Protein AF-A0A1Y1LT96-F1 (afdb_monomer_lite)

Structure (mmCIF, N/CA/C/O backbone):
data_AF-A0A1Y1LT96-F1
#
_entry.id   AF-A0A1Y1LT96-F1
#
loop_
_atom_site.group_PDB
_atom_site.id
_atom_site.type_symbol
_atom_site.label_atom_id
_atom_site.label_alt_id
_atom_site.label_comp_id
_atom_site.label_asym_id
_atom_site.label_entity_id
_atom_site.label_seq_id
_atom_site.pdbx_PDB_ins_code
_atom_site.Cartn_x
_atom_site.Cartn_y
_atom_site.Cartn_z
_atom_site.occupancy
_atom_site.B_iso_or_equiv
_atom_site.auth_seq_id
_atom_site.auth_comp_id
_atom_site.auth_asym_id
_atom_site.auth_atom_id
_atom_site.pdbx_PDB_model_num
ATOM 1 N N . MET A 1 1 ? 6.909 -7.037 -4.715 1.00 92.12 1 MET A N 1
ATOM 2 C CA . MET A 1 1 ? 6.046 -6.407 -5.731 1.00 92.12 1 MET A CA 1
ATOM 3 C C . MET A 1 1 ? 6.917 -6.080 -6.925 1.00 92.12 1 MET A C 1
ATOM 5 O O . MET A 1 1 ? 7.951 -5.450 -6.741 1.00 92.12 1 MET A O 1
ATOM 9 N N . LEU A 1 2 ? 6.537 -6.559 -8.103 1.00 93.38 2 LEU A N 1
ATOM 10 C CA . LEU A 1 2 ? 7.219 -6.271 -9.362 1.00 93.38 2 LEU A CA 1
ATOM 11 C C . LEU A 1 2 ? 6.302 -5.381 -10.192 1.00 93.38 2 LEU A C 1
ATOM 13 O O . LEU A 1 2 ? 5.102 -5.652 -10.243 1.00 93.38 2 LEU A O 1
ATOM 17 N N . LEU A 1 3 ? 6.853 -4.335 -10.798 1.00 91.12 3 LEU A N 1
ATOM 18 C CA . LEU A 1 3 ? 6.136 -3.496 -11.748 1.00 91.12 3 LEU A CA 1
ATOM 19 C C . LEU A 1 3 ? 6.653 -3.794 -13.1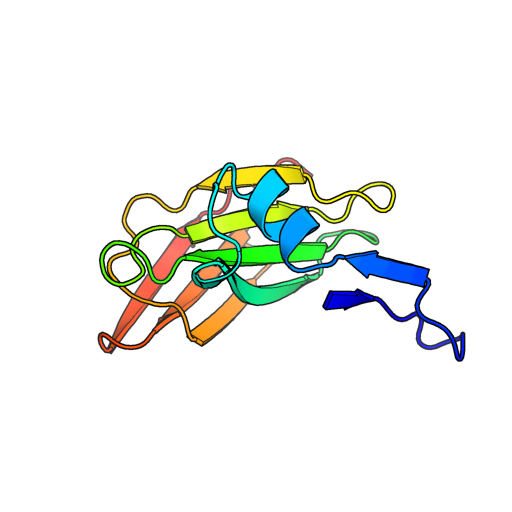50 1.00 91.12 3 LEU A C 1
ATOM 21 O O . LEU A 1 3 ? 7.865 -3.860 -13.359 1.00 91.12 3 LEU A O 1
ATOM 25 N N . TRP A 1 4 ? 5.723 -3.986 -14.077 1.00 91.25 4 TRP A N 1
ATOM 26 C CA . TRP A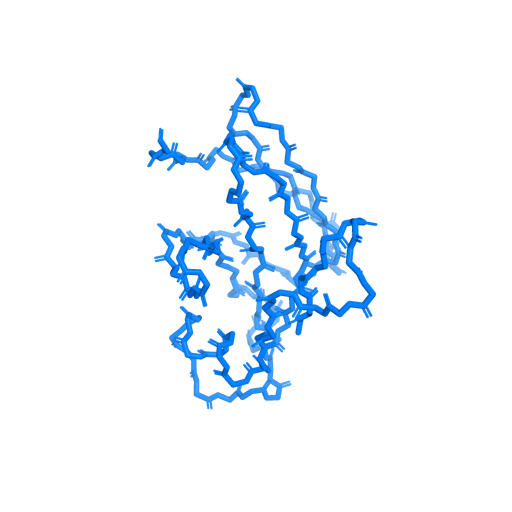 1 4 ? 5.992 -4.437 -15.436 1.00 91.25 4 TRP A CA 1
ATOM 27 C C . TRP A 1 4 ? 5.494 -3.396 -16.428 1.00 91.25 4 TRP A C 1
ATOM 29 O O . TRP A 1 4 ? 4.425 -2.815 -16.232 1.00 91.25 4 TRP A O 1
ATOM 39 N N . SER A 1 5 ? 6.286 -3.166 -17.469 1.00 86.06 5 SER A N 1
ATOM 40 C CA . SER A 1 5 ? 5.823 -2.502 -18.682 1.00 86.06 5 SER A CA 1
ATOM 41 C C . SER A 1 5 ? 5.192 -3.576 -19.568 1.00 86.06 5 SER A C 1
ATOM 43 O O . SER A 1 5 ? 5.739 -4.676 -19.623 1.00 86.06 5 SER A O 1
ATOM 45 N N . PRO A 1 6 ? 4.058 -3.321 -20.240 1.00 86.56 6 PRO A N 1
ATOM 46 C CA . PRO A 1 6 ? 3.513 -4.283 -21.196 1.00 86.56 6 PRO A CA 1
ATOM 47 C C . PRO A 1 6 ? 4.430 -4.484 -22.413 1.00 86.56 6 PRO A C 1
ATOM 49 O O . PRO A 1 6 ? 4.330 -5.515 -23.072 1.00 86.56 6 PRO A O 1
ATOM 52 N N . ASP A 1 7 ? 5.310 -3.519 -22.690 1.00 91.31 7 ASP A N 1
ATOM 53 C CA . ASP A 1 7 ? 6.190 -3.521 -23.862 1.00 91.31 7 ASP A CA 1
ATOM 54 C C . ASP A 1 7 ? 7.498 -4.299 -23.627 1.00 91.31 7 ASP A C 1
ATOM 56 O O . ASP A 1 7 ? 8.163 -4.689 -24.585 1.00 91.31 7 ASP A O 1
ATOM 60 N N . ASP A 1 8 ? 7.846 -4.567 -22.363 1.00 88.50 8 ASP A N 1
ATOM 61 C CA . ASP A 1 8 ? 9.105 -5.201 -21.972 1.00 88.50 8 ASP A CA 1
ATOM 62 C C . ASP A 1 8 ? 8.869 -6.559 -21.298 1.00 88.50 8 ASP A C 1
ATOM 64 O O . ASP A 1 8 ? 7.941 -6.750 -20.512 1.00 88.50 8 ASP A O 1
ATOM 68 N N . ALA A 1 9 ? 9.773 -7.510 -21.538 1.00 89.12 9 ALA A N 1
ATOM 69 C CA . ALA A 1 9 ? 9.749 -8.824 -20.889 1.00 89.12 9 ALA A CA 1
ATOM 70 C C . ALA A 1 9 ? 10.440 -8.840 -19.508 1.00 89.12 9 ALA A C 1
ATOM 72 O O . ALA A 1 9 ? 10.643 -9.910 -18.930 1.00 89.12 9 ALA A O 1
ATOM 73 N N . GLU A 1 10 ? 10.810 -7.673 -18.971 1.00 91.00 10 GLU A N 1
ATOM 74 C CA . GLU A 1 10 ? 11.464 -7.532 -17.671 1.00 91.00 10 GLU A CA 1
ATOM 75 C C . GLU A 1 10 ? 10.785 -6.475 -16.783 1.00 91.00 10 GLU A C 1
ATOM 77 O O . GLU A 1 10 ? 10.230 -5.488 -17.275 1.00 91.00 10 GLU A O 1
ATOM 82 N N . PRO A 1 11 ? 10.799 -6.654 -15.448 1.00 92.38 11 PRO A N 1
ATOM 83 C CA . PRO A 1 11 ? 10.210 -5.680 -14.544 1.00 92.38 11 PRO A CA 1
ATOM 84 C C . PRO A 1 11 ? 11.060 -4.404 -14.478 1.00 92.38 11 PRO A C 1
ATOM 86 O O . PRO A 1 11 ? 12.231 -4.444 -14.101 1.00 92.38 11 PRO A O 1
ATOM 89 N N . TYR A 1 12 ? 10.448 -3.241 -14.721 1.00 90.75 12 TYR A N 1
ATOM 90 C CA . TYR A 1 12 ? 11.140 -1.947 -14.629 1.00 90.75 12 TYR A CA 1
ATOM 91 C C . TYR A 1 12 ? 11.405 -1.498 -13.180 1.00 90.75 12 TYR A C 1
ATOM 93 O O . TYR A 1 12 ? 12.203 -0.581 -12.941 1.00 90.75 12 TYR A O 1
ATOM 101 N N . ALA A 1 13 ? 10.719 -2.112 -12.205 1.00 91.12 13 ALA A N 1
ATOM 102 C CA . ALA A 1 13 ? 10.944 -1.901 -10.779 1.00 91.12 13 ALA A CA 1
ATOM 103 C C . ALA A 1 13 ? 10.630 -3.154 -9.945 1.00 91.12 13 ALA A C 1
ATOM 105 O O . ALA A 1 13 ? 9.661 -3.876 -10.191 1.00 91.12 13 ALA A O 1
ATOM 106 N N . HIS A 1 14 ? 11.421 -3.365 -8.891 1.00 93.75 14 HIS A N 1
ATOM 107 C CA . HIS A 1 14 ? 11.235 -4.439 -7.921 1.00 93.75 14 HIS A CA 1
ATOM 108 C C . HIS A 1 14 ? 11.315 -3.881 -6.499 1.00 93.75 14 HIS A C 1
ATOM 110 O O . HIS A 1 14 ? 12.368 -3.434 -6.058 1.00 93.75 14 HIS A O 1
ATOM 116 N N . PHE A 1 15 ? 10.205 -3.972 -5.768 1.00 94.94 15 PHE A N 1
ATOM 117 C CA . PHE A 1 15 ? 10.133 -3.653 -4.346 1.00 94.94 15 PHE A CA 1
ATOM 118 C C . PHE A 1 15 ? 10.018 -4.931 -3.520 1.00 94.94 15 PHE A C 1
ATOM 120 O O . PHE A 1 15 ? 9.037 -5.681 -3.638 1.00 94.94 15 PHE A O 1
ATOM 127 N N . ARG A 1 16 ? 11.007 -5.184 -2.666 1.00 95.56 16 ARG A N 1
ATOM 128 C CA . ARG A 1 16 ? 10.980 -6.288 -1.704 1.00 95.56 16 ARG A CA 1
ATOM 129 C C . ARG A 1 16 ? 10.022 -5.964 -0.560 1.00 95.56 16 ARG A C 1
ATOM 131 O O . ARG A 1 16 ? 9.592 -4.825 -0.371 1.00 95.56 16 ARG A O 1
ATOM 138 N N . ARG A 1 17 ? 9.685 -6.982 0.236 1.00 95.81 17 ARG A N 1
ATOM 139 C CA . ARG A 1 17 ? 8.868 -6.779 1.442 1.00 95.81 17 ARG A CA 1
ATOM 140 C C . ARG A 1 17 ? 9.552 -5.815 2.416 1.00 95.81 17 ARG A C 1
ATOM 142 O O . ARG A 1 17 ? 8.874 -4.951 2.955 1.00 95.81 17 ARG A O 1
ATOM 149 N N . SER A 1 18 ? 10.878 -5.876 2.526 1.00 96.25 18 SER A N 1
ATOM 150 C CA . SER A 1 18 ? 11.704 -4.926 3.277 1.00 96.25 18 SER A CA 1
ATOM 151 C C . SER A 1 18 ? 11.511 -3.468 2.849 1.00 96.25 18 SER A C 1
ATOM 153 O O . SER A 1 18 ? 11.401 -2.591 3.706 1.00 96.25 18 SER A O 1
ATOM 155 N N . ASP A 1 19 ? 11.409 -3.193 1.547 1.00 95.75 19 ASP A N 1
ATOM 156 C CA . ASP A 1 19 ? 11.194 -1.839 1.021 1.00 95.75 19 ASP A CA 1
ATOM 157 C C . ASP A 1 19 ? 9.800 -1.320 1.397 1.00 95.75 19 ASP A C 1
ATOM 159 O O . ASP A 1 19 ? 9.654 -0.194 1.877 1.00 95.75 19 ASP A O 1
ATOM 163 N N . ILE A 1 20 ? 8.784 -2.182 1.281 1.00 9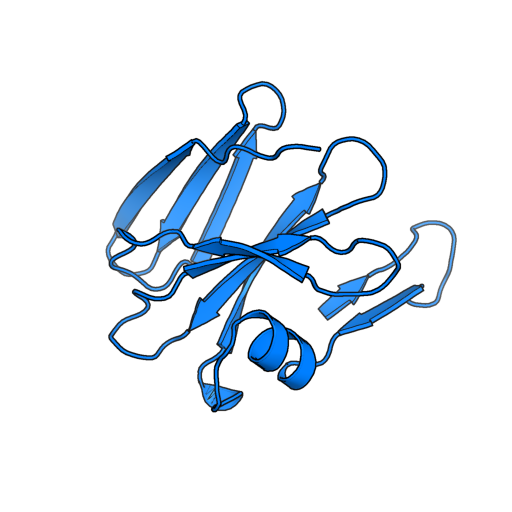5.81 20 ILE A N 1
ATOM 164 C CA . ILE A 1 20 ? 7.412 -1.890 1.718 1.00 95.81 20 ILE A CA 1
ATOM 165 C C . ILE A 1 20 ? 7.382 -1.631 3.229 1.00 95.81 20 ILE A C 1
ATOM 167 O O . ILE A 1 20 ? 6.805 -0.646 3.679 1.00 95.81 20 ILE A O 1
ATOM 171 N N . THR A 1 21 ? 8.037 -2.469 4.032 1.00 96.06 21 THR A N 1
ATOM 172 C CA . THR A 1 21 ? 8.108 -2.327 5.492 1.00 96.06 21 THR A CA 1
ATOM 173 C C . THR A 1 21 ? 8.783 -1.018 5.909 1.00 96.06 21 THR A C 1
ATOM 175 O O . THR A 1 21 ? 8.280 -0.332 6.806 1.00 96.06 21 THR A O 1
ATOM 178 N N . LYS A 1 22 ? 9.854 -0.611 5.214 1.00 95.69 22 LYS A N 1
ATOM 179 C CA . LYS A 1 22 ? 10.504 0.694 5.408 1.00 95.69 22 LYS A CA 1
ATOM 180 C C . LYS A 1 22 ? 9.561 1.853 5.073 1.00 95.69 22 LYS A C 1
ATOM 182 O O . LYS A 1 22 ? 9.385 2.736 5.912 1.00 95.69 22 LYS A O 1
ATOM 187 N N . ALA A 1 23 ? 8.889 1.833 3.919 1.00 94.56 23 ALA A N 1
ATOM 188 C CA . ALA A 1 23 ? 7.928 2.873 3.524 1.00 94.56 23 ALA A CA 1
ATOM 189 C C . ALA A 1 23 ? 6.701 2.939 4.467 1.00 94.56 23 ALA A C 1
ATOM 191 O O . ALA A 1 23 ? 6.205 4.014 4.836 1.00 94.56 23 ALA A O 1
ATOM 192 N N . MET A 1 24 ? 6.271 1.787 4.988 1.00 94.50 24 MET A N 1
ATOM 193 C CA . MET A 1 24 ? 5.256 1.671 6.040 1.00 94.50 24 MET A CA 1
ATOM 194 C C . MET A 1 24 ? 5.714 2.244 7.391 1.00 94.50 24 MET A C 1
ATOM 196 O O . MET A 1 24 ? 4.871 2.502 8.255 1.00 94.50 24 MET A O 1
ATOM 200 N N . LYS A 1 25 ? 7.016 2.508 7.571 1.00 94.12 25 LYS A N 1
ATOM 201 C CA . LYS A 1 25 ? 7.659 2.860 8.848 1.00 94.12 25 LYS A CA 1
ATOM 202 C C . LYS A 1 25 ? 7.415 1.782 9.913 1.00 94.12 25 LYS A C 1
ATOM 204 O O . LYS A 1 25 ? 7.003 2.078 11.034 1.00 94.12 25 LYS A O 1
ATOM 209 N N . ARG A 1 26 ? 7.607 0.513 9.540 1.00 93.81 26 ARG A N 1
ATOM 210 C CA . ARG A 1 26 ? 7.463 -0.661 10.418 1.00 93.81 26 ARG A CA 1
ATOM 211 C C . ARG A 1 26 ? 8.785 -1.419 10.516 1.00 93.81 26 ARG A C 1
ATOM 213 O O . ARG A 1 26 ? 9.695 -1.186 9.731 1.00 93.81 26 ARG A O 1
ATOM 220 N N . LYS A 1 27 ? 8.898 -2.290 11.523 1.00 92.69 27 LYS A N 1
ATOM 221 C CA . LYS A 1 27 ? 10.134 -3.036 11.823 1.00 92.69 27 LYS A CA 1
ATOM 222 C C . LYS A 1 27 ? 10.101 -4.495 11.364 1.00 92.69 27 LYS A C 1
ATOM 224 O O . LYS A 1 27 ? 11.138 -5.035 11.014 1.00 92.69 27 LYS A O 1
ATOM 229 N N . SER A 1 28 ? 8.928 -5.128 11.383 1.00 94.81 28 SER A N 1
ATOM 230 C CA . SER A 1 28 ? 8.779 -6.549 11.056 1.00 94.81 28 SER A CA 1
ATOM 231 C C . SER A 1 28 ? 8.190 -6.719 9.664 1.00 94.81 28 SER A C 1
ATOM 233 O O . SER A 1 28 ? 7.036 -6.366 9.420 1.00 94.81 28 SER A O 1
ATOM 235 N N . GLU A 1 29 ? 8.981 -7.294 8.762 1.00 95.44 29 GLU A N 1
ATOM 236 C CA . GLU A 1 29 ? 8.531 -7.646 7.415 1.00 95.44 29 GLU A CA 1
ATOM 237 C C . GLU A 1 29 ? 7.454 -8.725 7.440 1.00 95.44 29 GLU A C 1
ATOM 239 O O . GLU A 1 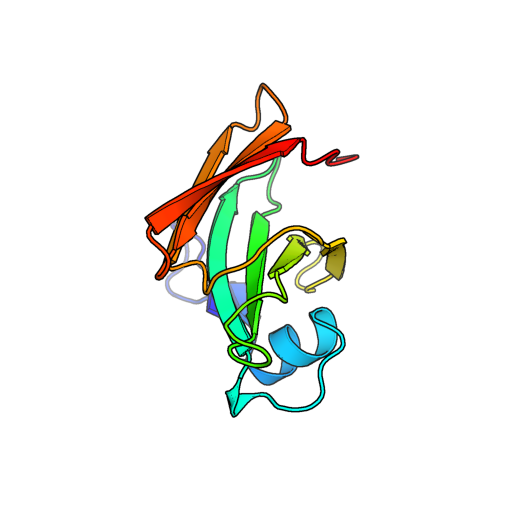29 ? 6.545 -8.695 6.619 1.00 95.44 29 GLU A O 1
ATOM 244 N N . ALA A 1 30 ? 7.505 -9.643 8.408 1.00 94.44 30 ALA A N 1
ATOM 245 C CA . ALA A 1 30 ? 6.579 -10.770 8.509 1.00 94.44 30 ALA A CA 1
ATOM 246 C C . ALA A 1 30 ? 5.107 -10.346 8.649 1.00 94.44 30 ALA A C 1
ATOM 248 O O . ALA A 1 30 ? 4.212 -11.121 8.321 1.00 94.44 30 ALA A O 1
ATOM 249 N N . HIS A 1 31 ? 4.848 -9.120 9.112 1.00 94.00 31 HIS A N 1
ATOM 250 C CA . HIS A 1 31 ? 3.490 -8.608 9.265 1.00 94.00 31 HIS A CA 1
ATOM 251 C C . HIS A 1 31 ? 3.031 -7.730 8.101 1.00 94.00 31 HIS A C 1
ATOM 253 O O . HIS A 1 31 ? 1.831 -7.505 7.991 1.00 94.00 31 HIS A O 1
ATOM 259 N N . CYS A 1 32 ? 3.924 -7.235 7.239 1.00 96.38 32 CYS A N 1
ATOM 260 C CA . CYS A 1 32 ? 3.555 -6.304 6.174 1.00 96.38 32 CYS A CA 1
ATOM 261 C C . CYS A 1 32 ? 3.048 -7.020 4.916 1.00 96.38 32 CYS A C 1
ATOM 263 O O . CYS A 1 32 ? 3.638 -7.997 4.451 1.00 96.38 32 CYS A O 1
ATOM 265 N N . TYR A 1 33 ? 1.993 -6.474 4.316 1.00 95.81 33 TYR A N 1
ATOM 266 C CA . TYR A 1 33 ? 1.404 -6.972 3.074 1.00 95.81 33 TYR A CA 1
ATOM 267 C C . TYR A 1 33 ? 0.981 -5.824 2.153 1.00 95.81 33 TYR A C 1
ATOM 269 O O . TYR A 1 33 ? 0.786 -4.694 2.598 1.00 95.81 33 TYR A O 1
ATOM 277 N N . VAL A 1 34 ? 0.835 -6.126 0.862 1.00 96.88 34 VAL A N 1
ATOM 278 C CA . VAL A 1 34 ? 0.233 -5.223 -0.130 1.00 96.88 34 VAL A CA 1
ATOM 279 C C . VAL A 1 34 ? -1.230 -5.620 -0.288 1.00 96.88 34 VAL A C 1
ATOM 281 O O . VAL A 1 34 ? -1.522 -6.785 -0.538 1.00 96.88 34 VAL A O 1
ATOM 284 N N . ALA A 1 35 ? -2.130 -4.661 -0.108 1.00 96.31 35 ALA A N 1
ATOM 285 C CA . ALA A 1 35 ? -3.578 -4.840 -0.177 1.00 96.31 35 ALA A CA 1
ATOM 286 C C . ALA A 1 35 ? -4.166 -4.440 -1.541 1.00 96.31 35 ALA A C 1
ATOM 288 O O . ALA A 1 35 ? -5.284 -4.824 -1.879 1.00 96.31 35 ALA A O 1
ATOM 289 N N . GLY A 1 36 ? -3.432 -3.645 -2.321 1.00 96.50 36 GLY A N 1
ATOM 290 C CA . GLY A 1 36 ? -3.845 -3.227 -3.654 1.00 96.50 36 GLY A CA 1
ATOM 291 C C . GLY A 1 36 ? -2.846 -2.278 -4.299 1.00 96.50 36 GLY A C 1
ATOM 292 O O . GLY A 1 36 ? -2.028 -1.658 -3.616 1.00 96.50 36 GLY A O 1
ATOM 293 N N . ALA A 1 37 ? -2.928 -2.174 -5.619 1.00 95.75 37 ALA A N 1
ATOM 294 C CA . ALA A 1 37 ? -2.201 -1.207 -6.423 1.00 95.75 37 ALA A CA 1
ATOM 295 C C . ALA A 1 37 ? -3.186 -0.593 -7.419 1.00 95.75 37 ALA A C 1
ATOM 297 O O . ALA A 1 37 ? -3.910 -1.323 -8.092 1.00 95.75 37 ALA A O 1
ATOM 298 N N . HIS A 1 38 ? -3.222 0.733 -7.495 1.00 94.56 38 HIS A N 1
ATOM 299 C CA . HIS A 1 38 ? -4.160 1.484 -8.321 1.00 94.56 38 HIS A CA 1
ATOM 300 C C . HIS A 1 38 ? -3.413 2.536 -9.115 1.00 94.56 38 HIS A C 1
ATOM 302 O O . HIS A 1 38 ? -2.427 3.096 -8.642 1.00 94.56 38 HIS A O 1
ATOM 308 N N . ARG A 1 39 ? -3.887 2.822 -10.320 1.00 90.00 39 ARG A N 1
ATOM 309 C CA . ARG A 1 39 ? -3.293 3.862 -11.152 1.00 90.00 39 ARG A CA 1
ATOM 310 C C . ARG A 1 39 ? -3.658 5.247 -10.608 1.00 90.00 39 ARG A C 1
ATOM 312 O O . ARG A 1 39 ? -4.810 5.475 -10.245 1.00 90.00 39 ARG A O 1
ATOM 319 N N . LEU A 1 40 ? -2.675 6.141 -10.544 1.00 87.62 40 LEU A N 1
ATOM 320 C CA . LEU A 1 40 ? -2.876 7.578 -10.350 1.00 87.62 40 LEU A CA 1
ATOM 321 C C . LEU A 1 40 ? -2.848 8.290 -11.709 1.00 87.62 40 LEU A C 1
ATOM 323 O O . LEU A 1 40 ? -2.485 7.693 -12.724 1.00 87.62 40 LEU A O 1
ATOM 327 N N . LEU A 1 41 ? -3.207 9.575 -11.739 1.00 81.00 41 LEU A N 1
ATOM 328 C CA . LEU A 1 41 ? -3.008 10.388 -12.938 1.00 81.00 41 LEU A CA 1
ATOM 329 C C . LEU A 1 41 ? -1.520 10.356 -13.343 1.00 81.00 41 LEU A C 1
ATOM 331 O O . LEU A 1 41 ? -0.632 10.534 -12.513 1.00 81.00 41 LEU A O 1
ATOM 335 N N . GLY A 1 42 ? -1.252 10.075 -14.623 1.00 80.50 42 GLY A N 1
ATOM 336 C CA . GLY A 1 42 ? 0.101 9.865 -15.149 1.00 80.50 42 GLY A CA 1
ATOM 337 C C . GLY A 1 42 ? 0.599 8.413 -15.048 1.00 80.50 42 GLY A C 1
ATOM 338 O O . GLY A 1 42 ? -0.129 7.462 -15.360 1.00 80.50 42 GLY A O 1
ATOM 339 N N . ASN A 1 43 ? 1.875 8.262 -14.669 1.00 80.06 43 ASN A N 1
ATOM 340 C CA . ASN A 1 43 ? 2.596 6.979 -14.598 1.00 80.06 43 ASN A CA 1
ATOM 341 C C . ASN A 1 43 ? 2.866 6.509 -13.157 1.00 80.06 43 ASN A C 1
ATOM 343 O O . ASN A 1 43 ? 3.611 5.552 -12.943 1.00 80.06 43 ASN A O 1
ATOM 347 N N . GLU A 1 44 ? 2.278 7.170 -12.162 1.00 88.06 44 GLU A N 1
ATOM 348 C CA . GLU A 1 44 ? 2.423 6.783 -10.762 1.00 88.06 44 GLU A CA 1
ATOM 349 C C . GLU A 1 44 ? 1.346 5.781 -10.329 1.00 88.06 44 GLU A C 1
ATOM 351 O O . GLU A 1 44 ? 0.235 5.742 -10.866 1.00 88.06 44 GLU A O 1
ATOM 356 N N . LEU A 1 45 ? 1.675 4.964 -9.328 1.00 92.50 45 LEU A N 1
ATOM 357 C CA . LEU A 1 45 ? 0.743 4.028 -8.709 1.00 92.50 45 LEU A CA 1
ATOM 358 C C . LEU A 1 45 ? 0.503 4.400 -7.251 1.00 92.50 45 LEU A C 1
ATOM 360 O O . LEU A 1 45 ? 1.449 4.619 -6.499 1.00 92.50 45 LEU A O 1
ATOM 364 N N . LEU A 1 46 ? -0.761 4.369 -6.845 1.00 93.88 46 LEU A N 1
ATOM 365 C CA . LEU A 1 46 ? -1.198 4.280 -5.462 1.00 93.88 46 LEU A CA 1
ATOM 366 C C . LEU A 1 46 ? -1.023 2.835 -4.998 1.00 93.88 46 LEU A C 1
ATOM 368 O O . LEU A 1 46 ? -1.705 1.934 -5.478 1.00 93.88 46 LEU A O 1
ATOM 372 N N . ILE A 1 47 ? -0.165 2.615 -4.015 1.00 95.75 47 ILE A N 1
ATOM 373 C CA . ILE A 1 47 ? 0.019 1.324 -3.361 1.00 95.75 47 ILE A CA 1
ATOM 374 C C . ILE A 1 47 ? -0.624 1.378 -1.986 1.00 95.75 47 ILE A C 1
ATOM 376 O O . ILE A 1 47 ? -0.269 2.205 -1.143 1.00 95.75 47 ILE A O 1
ATOM 380 N N . LEU A 1 48 ? -1.549 0.456 -1.750 1.00 97.00 48 LEU A N 1
ATOM 381 C CA . LEU A 1 48 ? -2.150 0.228 -0.450 1.00 97.00 48 LEU A CA 1
ATOM 382 C C . LEU A 1 48 ? -1.389 -0.901 0.242 1.00 97.00 48 LEU A C 1
ATOM 384 O O . LEU A 1 48 ? -1.318 -2.016 -0.277 1.00 97.00 48 LEU A O 1
ATOM 388 N N . ALA A 1 49 ? -0.828 -0.633 1.415 1.00 97.19 49 ALA A N 1
ATOM 389 C CA . ALA A 1 49 ? -0.149 -1.646 2.214 1.00 97.19 49 ALA A CA 1
ATOM 390 C C . ALA A 1 49 ? -0.638 -1.628 3.656 1.00 97.19 49 ALA A C 1
ATOM 392 O O . ALA A 1 49 ? -0.950 -0.575 4.215 1.00 97.19 49 ALA A O 1
ATOM 393 N N . GLY A 1 50 ? -0.697 -2.814 4.251 1.00 96.69 50 GLY A N 1
ATOM 394 C CA . GLY A 1 50 ? -1.152 -3.007 5.616 1.00 96.69 50 GLY A CA 1
ATOM 395 C C . GLY A 1 50 ? -0.170 -3.804 6.464 1.00 96.69 50 GLY A C 1
ATOM 396 O O . GLY A 1 50 ? 0.871 -4.265 5.988 1.00 96.69 50 GLY A O 1
ATOM 397 N N . SER A 1 51 ? -0.499 -3.950 7.745 1.00 95.06 51 SER A N 1
ATOM 398 C CA . SER A 1 51 ? 0.204 -4.840 8.670 1.00 95.06 51 SER A CA 1
ATOM 399 C C . SER A 1 51 ? -0.780 -5.737 9.405 1.00 95.06 51 SER A C 1
ATOM 401 O O . SER A 1 51 ? -1.795 -5.246 9.874 1.00 95.06 51 SER A O 1
ATOM 403 N N . ASN A 1 52 ? -0.466 -7.021 9.568 1.00 92.31 52 ASN A N 1
ATOM 404 C CA . ASN A 1 52 ? -1.274 -7.966 10.350 1.00 92.31 52 ASN A CA 1
ATOM 405 C C . ASN A 1 52 ? -1.182 -7.737 11.869 1.00 92.31 52 ASN A C 1
ATOM 407 O O . ASN A 1 52 ? -1.894 -8.391 12.626 1.00 92.31 52 ASN A O 1
ATOM 411 N N . TRP A 1 53 ? -0.302 -6.836 12.314 1.00 89.88 53 TRP A N 1
ATOM 412 C CA . TRP A 1 53 ? -0.186 -6.435 13.716 1.00 89.88 53 TRP A CA 1
ATOM 413 C C . TRP A 1 53 ? -1.427 -5.653 14.174 1.00 89.88 53 TRP A C 1
ATOM 415 O O . TRP A 1 53 ? -1.902 -4.793 13.431 1.00 89.88 53 TRP A O 1
ATOM 425 N N . ASN A 1 54 ? -1.903 -5.926 15.394 1.00 88.25 54 ASN A N 1
ATOM 426 C CA . ASN A 1 54 ? -3.138 -5.367 15.965 1.00 88.25 54 ASN A CA 1
ATOM 427 C C . ASN A 1 54 ? -4.340 -5.520 15.015 1.00 88.25 54 ASN A C 1
ATOM 429 O O . ASN A 1 54 ? -4.904 -4.538 14.550 1.00 88.25 54 ASN A O 1
ATOM 433 N N . ASP A 1 55 ? -4.625 -6.763 14.612 1.00 86.44 55 ASP A N 1
ATOM 434 C CA . ASP A 1 55 ? -5.772 -7.137 13.768 1.00 86.44 55 ASP A CA 1
ATOM 435 C C . ASP A 1 55 ? -5.977 -6.343 12.473 1.00 86.44 55 ASP A C 1
ATOM 437 O O . ASP A 1 55 ? -7.077 -6.231 11.932 1.00 86.44 55 ASP A O 1
ATOM 441 N N . GLY A 1 56 ? -4.877 -5.888 11.873 1.00 85.50 56 GLY A N 1
ATOM 442 C CA . GLY A 1 56 ? -4.933 -5.270 10.554 1.00 85.50 56 GLY A CA 1
ATOM 443 C C . GLY A 1 56 ? -5.155 -3.771 10.561 1.00 85.50 56 GLY A C 1
ATOM 444 O O . GLY A 1 56 ? -5.209 -3.193 9.483 1.00 85.50 56 GLY A O 1
ATOM 445 N N . GLU A 1 57 ? -5.248 -3.128 11.726 1.00 90.75 57 GLU A N 1
ATOM 446 C CA . GLU A 1 57 ? -5.618 -1.710 11.833 1.00 90.75 57 GLU A CA 1
ATOM 447 C C . GLU A 1 57 ? -4.683 -0.770 11.063 1.00 90.75 57 GLU A C 1
ATOM 449 O O . GLU A 1 57 ? -5.071 0.281 10.558 1.00 90.75 57 GLU A O 1
ATOM 454 N N . HIS A 1 58 ? -3.427 -1.173 10.903 1.00 94.25 58 HIS A N 1
ATOM 455 C CA . HIS A 1 58 ? -2.439 -0.381 10.197 1.00 94.25 58 HIS A CA 1
ATOM 456 C C . HIS A 1 58 ? -2.599 -0.505 8.687 1.00 94.25 58 HIS A C 1
ATOM 458 O O . HIS A 1 58 ? -2.228 -1.527 8.110 1.00 94.25 58 HIS A O 1
ATOM 464 N N . LEU A 1 59 ? -3.041 0.581 8.056 1.00 96.06 59 LEU A N 1
ATOM 465 C CA . LEU A 1 59 ? -3.209 0.697 6.613 1.00 96.06 59 LEU A CA 1
ATOM 466 C C . LEU A 1 59 ? -2.652 2.036 6.109 1.00 96.06 59 LEU A C 1
ATOM 468 O O . LEU A 1 59 ? -2.896 3.094 6.699 1.00 96.06 59 LEU A O 1
ATOM 472 N N . LYS A 1 60 ? -1.870 1.999 5.028 1.00 95.38 60 LYS A N 1
ATOM 473 C CA . LYS A 1 60 ? -1.141 3.159 4.510 1.00 95.38 60 LYS A CA 1
ATOM 474 C C . LYS A 1 60 ? -1.189 3.226 2.990 1.00 95.38 60 LYS A C 1
ATOM 476 O O . LYS A 1 60 ? -1.129 2.198 2.316 1.00 95.38 60 LYS A O 1
ATOM 481 N N . CYS A 1 61 ? -1.215 4.451 2.486 1.00 95.12 61 CYS A N 1
ATOM 482 C CA . CYS A 1 61 ? -1.104 4.774 1.074 1.00 95.12 61 CYS A CA 1
ATOM 483 C C . CYS A 1 61 ? 0.327 5.225 0.756 1.00 95.12 61 CYS A C 1
ATOM 485 O O . CYS A 1 61 ? 0.926 6.020 1.494 1.00 95.12 61 CYS A O 1
ATOM 487 N N . MET A 1 62 ? 0.868 4.705 -0.341 1.00 94.00 62 MET A N 1
ATOM 488 C CA . MET A 1 62 ? 2.197 5.025 -0.856 1.00 94.00 62 MET A CA 1
ATOM 489 C C . MET A 1 62 ? 2.129 5.297 -2.358 1.00 94.00 62 MET A C 1
ATOM 491 O O . MET A 1 62 ? 1.238 4.771 -3.019 1.00 94.00 62 MET A O 1
ATOM 495 N N . SER A 1 63 ? 3.051 6.091 -2.897 1.00 92.31 63 SER A N 1
ATOM 496 C CA . SER A 1 63 ? 3.227 6.286 -4.338 1.00 92.31 63 SER A CA 1
ATOM 497 C C . SER A 1 63 ? 4.490 5.582 -4.834 1.00 92.31 63 SER A C 1
ATOM 499 O O . SER A 1 63 ? 5.432 5.366 -4.065 1.00 92.31 63 SER A O 1
ATOM 501 N N . THR A 1 64 ? 4.514 5.211 -6.116 1.00 90.62 64 THR A N 1
ATOM 502 C CA . THR A 1 64 ? 5.694 4.631 -6.789 1.00 90.62 64 THR A CA 1
ATOM 503 C C . THR A 1 64 ? 6.495 5.665 -7.590 1.00 90.62 64 THR A C 1
ATOM 505 O O . THR A 1 64 ? 6.985 5.355 -8.680 1.00 90.62 64 THR A O 1
ATOM 508 N N . SER A 1 65 ? 6.594 6.905 -7.104 1.00 83.06 65 SER A N 1
ATOM 509 C CA . SER A 1 65 ? 7.283 7.979 -7.827 1.00 83.06 65 SER A CA 1
ATOM 510 C C . SER A 1 65 ? 8.787 7.698 -7.950 1.00 83.06 65 SER A C 1
ATOM 512 O O . SER A 1 65 ? 9.423 7.216 -7.012 1.00 83.06 65 SER A O 1
ATOM 514 N N . ASN A 1 66 ? 9.376 7.969 -9.121 1.00 80.81 66 ASN A N 1
ATOM 515 C CA . ASN A 1 66 ? 10.821 7.845 -9.376 1.00 80.81 66 ASN A CA 1
ATOM 516 C C . ASN A 1 66 ? 11.450 6.499 -8.953 1.00 80.81 66 ASN A C 1
ATOM 518 O O . ASN A 1 66 ? 12.560 6.462 -8.416 1.00 80.81 66 ASN A O 1
ATOM 522 N N . LYS A 1 67 ? 10.744 5.380 -9.178 1.00 81.31 67 LYS A N 1
ATOM 523 C CA . LYS A 1 67 ? 11.168 4.022 -8.771 1.00 81.31 67 LYS A CA 1
ATOM 524 C C . LYS A 1 67 ? 11.390 3.862 -7.254 1.00 81.31 67 LYS A C 1
ATOM 526 O O . LYS A 1 67 ? 12.078 2.936 -6.827 1.00 81.31 67 LYS A O 1
ATOM 531 N N . LYS A 1 68 ? 10.798 4.727 -6.428 1.00 89.12 68 LYS A N 1
ATOM 532 C CA . LYS A 1 68 ? 10.813 4.643 -4.960 1.00 89.12 68 LYS A CA 1
ATOM 533 C C . LYS A 1 68 ? 9.399 4.437 -4.429 1.00 89.12 68 LYS A C 1
ATOM 535 O O . LYS A 1 68 ? 8.430 4.745 -5.108 1.00 89.12 68 LYS A O 1
ATOM 540 N N . LEU A 1 69 ? 9.297 3.896 -3.215 1.00 92.81 69 LEU A N 1
ATOM 541 C CA . LEU A 1 69 ? 8.044 3.836 -2.466 1.00 92.81 69 LEU A CA 1
ATOM 542 C C . LEU A 1 69 ? 8.029 4.949 -1.427 1.00 92.81 69 LEU A C 1
ATOM 544 O O . LEU A 1 69 ? 8.806 4.913 -0.470 1.00 92.81 69 LEU A O 1
ATOM 548 N N . GLU A 1 70 ? 7.120 5.902 -1.588 1.00 91.62 70 GLU A N 1
ATOM 549 C CA . GLU A 1 70 ? 6.979 7.031 -0.672 1.00 91.62 70 GLU A CA 1
ATOM 550 C C . GLU A 1 70 ? 5.595 7.029 -0.037 1.00 91.62 70 GLU A C 1
ATOM 552 O O . GLU A 1 70 ? 4.576 7.002 -0.716 1.00 91.62 70 GLU A O 1
ATOM 557 N N . SER A 1 71 ? 5.535 7.018 1.296 1.00 91.44 71 SER A N 1
ATOM 558 C CA . SER A 1 71 ? 4.253 7.051 2.001 1.00 91.44 71 SER A CA 1
ATOM 559 C C . SER A 1 71 ? 3.712 8.470 2.091 1.00 91.44 71 SER A C 1
ATOM 561 O O . SER A 1 71 ? 4.409 9.326 2.636 1.00 91.44 71 SER A O 1
ATOM 563 N N . PHE A 1 72 ? 2.454 8.681 1.712 1.00 90.06 72 PHE A N 1
ATOM 564 C CA . PHE A 1 72 ? 1.819 10.003 1.776 1.00 90.06 72 PHE A CA 1
ATOM 565 C C . PHE A 1 72 ? 0.536 10.038 2.625 1.00 90.06 72 PHE A C 1
ATOM 567 O O . PHE A 1 72 ? 0.072 11.117 2.975 1.00 90.06 72 PHE A O 1
ATOM 574 N N . GLY A 1 73 ? -0.038 8.891 3.014 1.00 90.38 73 GLY A N 1
ATOM 575 C CA . GLY A 1 73 ? -1.285 8.875 3.789 1.00 90.38 73 GLY A CA 1
ATOM 576 C C . GLY A 1 73 ? -1.420 7.664 4.704 1.00 90.38 73 GLY A C 1
ATOM 577 O O . GLY A 1 73 ? -0.968 6.577 4.368 1.00 90.38 73 GLY A O 1
ATOM 578 N N . THR A 1 74 ? -2.032 7.844 5.878 1.00 93.44 74 THR A N 1
ATOM 579 C CA . THR A 1 74 ? -2.386 6.749 6.804 1.00 93.44 74 THR A CA 1
ATOM 580 C C . THR A 1 74 ? -3.895 6.727 6.999 1.00 93.44 74 THR A C 1
ATOM 582 O O . THR A 1 74 ? -4.479 7.760 7.320 1.00 93.44 74 THR A O 1
ATOM 585 N N . LEU A 1 75 ? -4.514 5.558 6.845 1.00 94.44 75 LEU A N 1
ATOM 586 C CA . LEU A 1 75 ? -5.960 5.364 6.957 1.00 94.44 75 LEU A CA 1
ATOM 587 C C . LEU A 1 75 ? -6.293 4.926 8.390 1.00 94.44 75 LEU A C 1
ATOM 589 O O . LEU A 1 75 ? -6.451 3.744 8.675 1.00 94.44 75 LEU A O 1
ATOM 593 N N . LYS A 1 76 ? -6.289 5.900 9.311 1.00 90.81 76 LYS A N 1
ATOM 594 C CA . LYS A 1 76 ? -6.242 5.674 10.770 1.00 90.81 76 LYS A CA 1
ATOM 595 C C . LYS A 1 76 ? -7.436 4.910 11.352 1.00 90.81 76 LYS A C 1
ATOM 597 O O . LYS A 1 76 ? -7.256 4.224 12.346 1.00 90.81 76 LYS A O 1
ATOM 602 N N . GLU A 1 77 ? -8.612 5.000 10.736 1.00 92.81 77 GLU A N 1
ATOM 603 C CA . GLU A 1 77 ? -9.842 4.356 11.231 1.00 92.81 77 GLU A CA 1
ATOM 604 C C . GLU A 1 77 ? -10.057 2.943 10.675 1.00 92.81 77 GLU A C 1
ATOM 606 O O . GLU A 1 77 ? -11.141 2.371 10.784 1.00 92.81 77 GLU A O 1
ATOM 611 N N . ASN A 1 78 ? -9.045 2.361 10.033 1.00 95.44 78 ASN A N 1
ATOM 612 C CA . ASN A 1 78 ? -9.156 1.004 9.539 1.00 95.44 78 ASN A CA 1
ATOM 613 C C . ASN A 1 78 ? -9.125 0.026 10.723 1.00 95.44 78 ASN A C 1
ATOM 615 O O . ASN A 1 78 ? -8.225 0.088 11.549 1.00 95.44 78 ASN A O 1
ATOM 619 N N . ARG A 1 79 ? -10.094 -0.892 10.787 1.00 94.56 79 ARG A N 1
ATOM 620 C CA . ARG A 1 79 ? -10.259 -1.863 11.888 1.00 94.56 79 ARG A CA 1
ATOM 621 C C . ARG A 1 79 ? -10.191 -3.315 11.428 1.00 94.56 79 ARG A C 1
ATOM 623 O O . ARG A 1 79 ? -10.822 -4.191 12.004 1.00 94.56 79 ARG A O 1
ATOM 630 N N . GLN A 1 80 ? -9.509 -3.559 10.312 1.00 95.38 80 GLN A N 1
ATOM 631 C CA . GLN A 1 80 ? -9.479 -4.879 9.693 1.00 95.38 80 GLN A CA 1
ATOM 632 C C . GLN A 1 80 ? -8.266 -5.078 8.798 1.00 95.38 80 GLN A C 1
ATOM 634 O O . GLN A 1 80 ? -7.716 -4.131 8.237 1.00 95.38 80 GLN A O 1
ATOM 639 N N . ARG A 1 81 ? -7.917 -6.337 8.543 1.00 96.12 81 ARG A N 1
ATOM 640 C CA . ARG A 1 81 ? -6.983 -6.677 7.467 1.00 96.12 81 ARG A CA 1
ATOM 641 C C . ARG A 1 81 ? -7.683 -6.510 6.122 1.00 96.12 81 ARG A C 1
ATOM 643 O O . ARG A 1 81 ? -8.650 -7.214 5.837 1.00 96.12 81 ARG A O 1
ATOM 650 N N . VAL A 1 82 ? -7.203 -5.575 5.307 1.00 97.31 82 VAL A N 1
ATOM 651 C CA . VAL A 1 82 ? -7.783 -5.284 3.990 1.00 97.31 82 VAL A CA 1
ATOM 652 C C . VAL A 1 82 ? -7.359 -6.350 2.984 1.00 97.31 82 VAL A C 1
ATOM 654 O O . VAL A 1 82 ? -6.180 -6.681 2.874 1.00 97.31 82 VAL A O 1
ATOM 657 N N . ARG A 1 83 ? -8.327 -6.879 2.234 1.00 96.00 83 ARG A N 1
ATOM 658 C CA . ARG A 1 83 ? -8.132 -7.936 1.229 1.00 96.00 83 ARG A CA 1
ATOM 659 C C . ARG A 1 83 ? -8.443 -7.485 -0.189 1.00 96.00 83 ARG A C 1
ATOM 661 O O . ARG A 1 83 ? -7.901 -8.054 -1.130 1.00 96.00 83 ARG A O 1
ATOM 668 N N . CYS A 1 84 ? -9.276 -6.464 -0.342 1.00 96.50 84 CYS A N 1
ATOM 669 C CA . CYS A 1 84 ? -9.588 -5.882 -1.635 1.00 96.50 84 CYS A CA 1
ATOM 670 C C . CYS A 1 84 ? -9.702 -4.364 -1.528 1.00 96.50 84 CYS A C 1
ATOM 672 O O . CYS A 1 84 ? -9.986 -3.798 -0.468 1.00 96.50 84 CYS A O 1
ATOM 674 N N . SER A 1 85 ? -9.466 -3.698 -2.651 1.00 97.50 85 SER A N 1
ATOM 675 C CA . SER A 1 85 ? -9.648 -2.261 -2.760 1.00 97.50 85 SER A CA 1
ATOM 676 C C . SER A 1 85 ? -10.047 -1.871 -4.174 1.00 97.50 85 SER A C 1
ATOM 678 O O . SER A 1 85 ? -9.727 -2.577 -5.128 1.00 97.50 85 SER A O 1
ATOM 680 N N . VAL A 1 86 ? -10.745 -0.746 -4.292 1.00 97.06 86 VAL A N 1
ATOM 681 C CA . VAL A 1 86 ? -11.102 -0.099 -5.559 1.00 97.06 86 VAL A CA 1
ATOM 682 C C . VAL A 1 86 ? -10.827 1.386 -5.403 1.00 97.06 86 VAL A C 1
ATOM 684 O O . VAL A 1 86 ? -11.186 1.970 -4.382 1.00 97.06 86 VAL A O 1
ATOM 687 N N . PHE A 1 87 ? -10.200 2.000 -6.398 1.00 95.69 87 PHE A N 1
ATOM 688 C CA . PHE A 1 87 ? -9.903 3.424 -6.386 1.00 95.69 87 PHE A CA 1
ATOM 689 C C . PHE A 1 87 ? -10.590 4.136 -7.551 1.00 95.69 87 PHE A C 1
ATOM 691 O O . PHE A 1 87 ? -10.439 3.752 -8.709 1.00 95.69 87 PHE A O 1
ATOM 698 N N . ASN A 1 88 ? -11.338 5.189 -7.232 1.00 92.75 88 ASN A N 1
ATOM 699 C CA . ASN A 1 88 ? -11.924 6.104 -8.194 1.00 92.75 88 ASN A CA 1
ATOM 700 C C . ASN A 1 88 ? -11.121 7.409 -8.205 1.00 92.75 88 ASN A C 1
ATOM 702 O O . ASN A 1 88 ? -11.321 8.286 -7.362 1.00 92.75 88 ASN A O 1
ATOM 706 N N . GLN A 1 89 ? -10.241 7.530 -9.197 1.00 87.94 89 GLN A N 1
ATOM 707 C CA . GLN A 1 89 ? -9.370 8.692 -9.385 1.00 87.94 89 GLN A CA 1
ATOM 708 C C . GLN A 1 89 ? -10.121 9.995 -9.693 1.00 87.94 89 GLN A C 1
ATOM 710 O O . GLN A 1 89 ? -9.626 11.064 -9.365 1.00 87.94 89 GLN A O 1
ATOM 715 N N . TYR A 1 90 ? -11.319 9.934 -10.285 1.00 87.19 90 TYR A N 1
ATOM 716 C CA . TYR A 1 90 ? -12.080 11.138 -10.646 1.00 87.19 90 TYR A CA 1
ATOM 717 C C . TYR A 1 90 ? -12.696 11.830 -9.429 1.00 87.19 90 TYR A C 1
ATOM 719 O O . TYR A 1 90 ? -12.943 13.031 -9.456 1.00 87.19 90 TYR A O 1
ATOM 727 N N . HIS A 1 91 ? -12.936 11.069 -8.360 1.00 89.50 91 HIS A N 1
ATOM 728 C CA . HIS A 1 91 ? -13.537 11.568 -7.123 1.00 89.50 91 HIS A CA 1
ATOM 729 C C . HIS A 1 91 ? -12.600 11.467 -5.916 1.00 89.50 91 HIS A C 1
ATOM 731 O O . HIS A 1 91 ? -13.021 11.776 -4.806 1.00 89.50 91 HIS A O 1
ATOM 737 N N . ASN A 1 92 ? -11.353 11.019 -6.109 1.00 89.12 92 ASN A N 1
ATOM 738 C CA . ASN A 1 92 ? -10.400 10.757 -5.028 1.00 89.12 92 ASN A CA 1
ATOM 739 C C . ASN A 1 92 ? -10.968 9.836 -3.930 1.00 89.12 92 ASN A C 1
ATOM 741 O O . ASN A 1 92 ? -10.697 10.000 -2.739 1.00 89.12 92 ASN A O 1
ATOM 745 N N . LEU A 1 93 ? -11.764 8.842 -4.340 1.00 94.38 93 LEU A N 1
ATOM 746 C CA . LEU A 1 93 ? -12.400 7.889 -3.433 1.00 94.38 93 LEU A CA 1
ATOM 747 C C . LEU A 1 93 ? -11.703 6.537 -3.502 1.00 94.38 93 LEU A C 1
ATOM 749 O O . LEU A 1 93 ? -11.690 5.882 -4.542 1.00 94.38 93 LEU A O 1
ATOM 753 N N . LEU A 1 94 ? -11.170 6.089 -2.372 1.00 96.12 94 LEU A N 1
ATOM 754 C CA . LEU A 1 94 ? -10.672 4.731 -2.191 1.00 96.12 94 LEU A CA 1
ATOM 755 C C . LEU A 1 94 ? -11.695 3.943 -1.374 1.00 96.12 94 LEU A C 1
ATOM 757 O O . LEU A 1 94 ? -12.131 4.388 -0.319 1.00 96.12 94 LEU A O 1
ATOM 761 N N . MET A 1 95 ? -12.054 2.755 -1.835 1.00 97.56 95 MET A N 1
ATOM 762 C CA . MET A 1 95 ? -12.910 1.819 -1.112 1.00 97.56 95 MET A CA 1
ATOM 763 C C . MET A 1 95 ? -12.087 0.594 -0.732 1.00 97.56 95 MET A C 1
ATOM 765 O O . MET A 1 95 ? -11.288 0.116 -1.538 1.00 97.56 95 MET A O 1
ATOM 769 N N . THR A 1 96 ? -12.264 0.081 0.484 1.00 98.00 96 THR A N 1
ATOM 770 C CA . THR A 1 96 ? -11.534 -1.101 0.970 1.00 98.00 96 THR A CA 1
ATOM 771 C C . THR A 1 96 ? -12.464 -2.071 1.682 1.00 98.00 96 THR A C 1
ATOM 773 O O . THR A 1 96 ? -13.245 -1.641 2.532 1.00 98.00 96 THR A O 1
ATOM 776 N N . GLY A 1 97 ? -12.317 -3.363 1.392 1.00 98.00 97 GLY A N 1
ATOM 777 C CA . GLY A 1 97 ? -12.991 -4.461 2.089 1.00 98.00 97 GLY A CA 1
ATOM 778 C C . GLY A 1 97 ? -11.983 -5.440 2.690 1.00 98.00 97 GLY A C 1
ATOM 779 O O . GLY A 1 97 ? -10.874 -5.608 2.170 1.00 98.00 97 GLY A O 1
ATOM 780 N N . GLY A 1 98 ? -12.340 -6.078 3.803 1.00 96.31 98 GLY A N 1
ATOM 781 C CA . GLY A 1 98 ? -11.418 -6.920 4.558 1.00 96.31 98 GLY A CA 1
ATOM 782 C C . GLY A 1 98 ? -12.085 -8.019 5.378 1.00 96.31 98 GLY A C 1
ATOM 783 O O . GLY A 1 98 ? -13.268 -8.313 5.228 1.00 96.31 98 GLY A O 1
ATOM 784 N N . GLU A 1 99 ? -11.285 -8.645 6.239 1.00 96.44 99 GLU A N 1
ATOM 785 C CA . GLU A 1 99 ? -11.652 -9.861 6.985 1.00 96.44 99 GLU A CA 1
ATOM 786 C C . GLU A 1 99 ? -12.771 -9.666 8.017 1.00 96.44 99 GLU A C 1
ATOM 788 O O . GLU A 1 99 ? -13.382 -10.647 8.424 1.00 96.44 99 GLU A O 1
ATOM 793 N N . GLN A 1 100 ? -13.065 -8.428 8.421 1.00 95.69 100 GLN A N 1
ATOM 794 C CA . GLN A 1 100 ? -14.120 -8.131 9.401 1.00 95.69 100 GLN A CA 1
ATOM 795 C C . GLN A 1 100 ? -15.470 -7.816 8.741 1.00 95.69 100 GLN A C 1
ATOM 797 O O . GLN A 1 100 ? -16.405 -7.394 9.415 1.00 95.69 100 GLN A O 1
ATOM 802 N N . GLY A 1 101 ? -15.578 -7.955 7.414 1.00 95.50 101 GLY A N 1
ATOM 803 C CA . GLY A 1 101 ? -16.803 -7.622 6.682 1.00 95.50 101 GLY A CA 1
ATOM 804 C C . GLY A 1 101 ? -17.125 -6.123 6.660 1.00 95.50 101 GLY A C 1
ATOM 805 O O . GLY A 1 101 ? -18.250 -5.744 6.344 1.00 95.50 101 GLY A O 1
ATOM 806 N N . ILE A 1 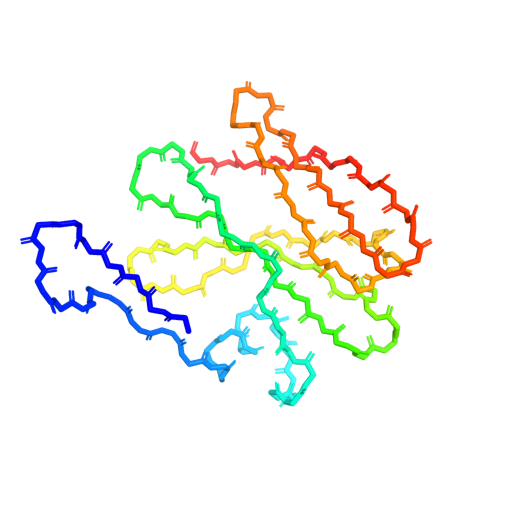102 ? -16.158 -5.260 6.987 1.00 95.69 102 ILE A N 1
ATOM 807 C CA . ILE A 1 102 ? -16.338 -3.806 6.984 1.00 95.69 102 ILE A CA 1
ATOM 808 C C . ILE A 1 102 ? -16.037 -3.277 5.576 1.00 95.69 102 ILE A C 1
ATOM 810 O O . ILE A 1 102 ? -15.017 -3.623 4.975 1.00 95.69 102 ILE A O 1
ATOM 814 N N . LEU A 1 103 ? -16.892 -2.398 5.057 1.00 97.19 103 LEU A N 1
ATOM 815 C CA . LEU A 1 103 ? -16.607 -1.607 3.863 1.00 97.19 103 LEU A CA 1
ATOM 816 C C . LEU A 1 103 ? -16.245 -0.185 4.293 1.00 97.19 103 LEU A C 1
ATOM 818 O O . LEU A 1 103 ? -17.100 0.546 4.785 1.00 97.19 103 LEU A O 1
ATOM 822 N N . ASN A 1 104 ? -14.989 0.212 4.089 1.00 97.12 104 ASN A N 1
ATOM 823 C CA . ASN A 1 104 ? -14.561 1.589 4.336 1.00 97.12 104 ASN A CA 1
ATOM 824 C C . ASN A 1 104 ? -14.535 2.381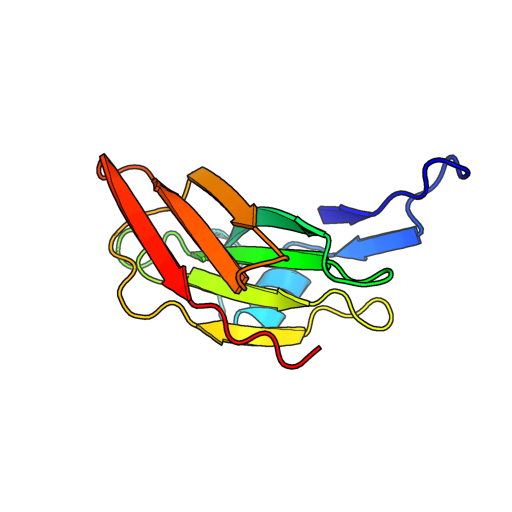 3.028 1.00 97.12 104 ASN A C 1
ATOM 826 O O . ASN A 1 104 ? -14.077 1.871 2.002 1.00 97.12 104 ASN A O 1
ATOM 830 N N . VAL A 1 105 ? -14.964 3.641 3.098 1.00 96.75 105 VAL A N 1
ATOM 831 C CA . VAL A 1 105 ? -14.849 4.628 2.019 1.00 96.75 105 VAL A CA 1
ATOM 832 C C . VAL A 1 105 ? -13.961 5.762 2.513 1.00 96.75 105 VAL A C 1
ATOM 834 O O . VAL A 1 105 ? -14.226 6.368 3.549 1.00 96.75 105 VAL A O 1
ATOM 837 N N . TRP A 1 106 ? -12.897 6.039 1.773 1.00 95.25 106 TRP A N 1
ATOM 838 C CA . TRP A 1 106 ? -11.868 7.004 2.124 1.00 95.25 106 TRP A CA 1
ATOM 839 C C . TRP A 1 106 ? -11.841 8.119 1.088 1.00 95.25 106 TRP A C 1
ATOM 841 O O . TRP A 1 106 ? -11.704 7.846 -0.104 1.00 95.25 106 TRP A O 1
ATOM 851 N N . ASN A 1 107 ? -11.887 9.368 1.545 1.00 91.81 107 ASN A N 1
ATOM 852 C CA . ASN A 1 107 ? -11.448 10.489 0.727 1.00 91.81 107 ASN A CA 1
ATOM 853 C C . ASN A 1 107 ? -9.923 10.591 0.850 1.00 91.81 107 ASN A C 1
ATOM 855 O O . ASN A 1 107 ? -9.394 10.975 1.897 1.00 91.81 107 ASN A O 1
ATOM 859 N N . VAL A 1 108 ? -9.220 10.165 -0.195 1.00 86.50 108 VAL A N 1
ATOM 860 C CA . VAL A 1 108 ? -7.762 10.225 -0.258 1.00 86.50 108 VAL A CA 1
ATOM 861 C C . VAL A 1 108 ? -7.380 11.502 -0.995 1.00 86.50 108 VAL A C 1
ATOM 863 O O . VAL A 1 108 ? -7.364 11.531 -2.217 1.00 86.50 108 VAL A O 1
ATOM 866 N N . ASN A 1 109 ? -7.070 12.570 -0.252 1.00 74.56 109 ASN A N 1
ATOM 867 C CA . ASN A 1 109 ? -6.517 13.800 -0.828 1.00 74.56 109 ASN A CA 1
ATOM 868 C C . ASN A 1 109 ? -5.126 13.514 -1.404 1.00 74.56 109 ASN A C 1
ATOM 870 O O . ASN A 1 109 ? -4.101 13.655 -0.735 1.00 74.56 109 ASN A O 1
ATOM 874 N N . LEU A 1 110 ? -5.113 13.050 -2.644 1.00 68.12 110 LEU A N 1
ATOM 875 C CA . LEU A 1 110 ? -3.928 12.861 -3.447 1.00 68.12 110 LEU A CA 1
ATOM 876 C C . LEU A 1 110 ? -3.627 14.225 -4.060 1.00 68.12 110 LEU A C 1
ATOM 878 O O . LEU A 1 110 ? -4.236 14.609 -5.053 1.00 68.12 110 LEU A O 1
ATOM 882 N N . ASN A 1 111 ? -2.740 14.988 -3.422 1.00 52.97 111 ASN A N 1
ATOM 883 C CA . ASN A 1 111 ? -2.130 16.154 -4.057 1.00 52.97 111 ASN A CA 1
ATOM 884 C C . ASN A 1 111 ? -1.153 15.628 -5.120 1.00 52.97 111 ASN A C 1
ATOM 886 O O . ASN A 1 111 ? 0.044 15.543 -4.848 1.00 52.97 111 ASN A O 1
ATOM 890 N N . VAL A 1 112 ? -1.681 15.165 -6.255 1.00 47.97 112 VAL A N 1
ATOM 891 C CA . VAL A 1 112 ? -0.892 14.812 -7.446 1.00 47.97 112 VAL A CA 1
ATOM 892 C C . VAL A 1 112 ? -0.830 16.025 -8.355 1.00 47.97 112 VAL A C 1
ATOM 894 O O . VAL A 1 112 ? -1.910 16.611 -8.595 1.00 47.97 112 VAL A O 1
#

Secondary structure (DSSP, 8-state):
-EEE-TT-SSEEEE--HHHHHHHTT-S-GGGEEEEEEEEPSSS-EEEEEEESGGGGT-EEEEE-GGGS-EEEEE-TT--S-EEEEEEETTTTEEEEEETT--EEEEE-----

InterPro domains:
  IPR001680 WD40 repeat [PS50082] (75-112)
  IPR015943 WD40/YVTN repeat-like-containing domain superfamily [G3DSA:2.130.10.10] (3-111)
  IPR036322 WD40-repeat-containing domain superfamily [SSF50978] (45-109)

Foldseek 3Di:
DFDDDPVDPHTPADDDLVQVCVQLVHDDSVFKDWQDWADEPDDKIWTWMFGPPQATQWIFTWICPPNHTHTDDTPRRRNHNWNHWDADNVQCWIWTQHDVRDIDIDNHPPPD

Organism: Photinus pyralis (NCBI:txid7054)

pLDDT: mean 91.64, std 7.49, range [47.97, 98.0]

Sequence (112 aa):
MLLWSPDDAEPYAHFRRSDITKAMKRKSEAHCYVAGAHRLLGNELLILAGSNWNDGEHLKCMSTSNKKLESFGTLKENRQRVRCSVFNQYHNLLMTGGEQGILNVWNVNLNV

Radius of gyration: 13.69 Å; chains: 1; bounding box: 28×27×40 Å